Protein AF-A0A442UWY2-F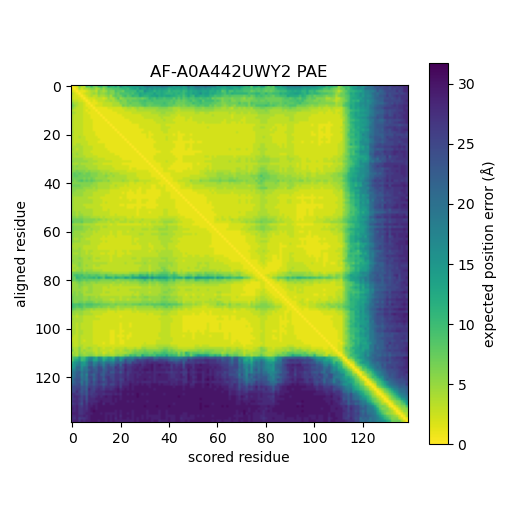1 (afdb_monomer)

Structure (mmCIF, N/CA/C/O backbone):
data_AF-A0A442UWY2-F1
#
_entry.id   AF-A0A442UWY2-F1
#
loop_
_atom_site.group_PDB
_atom_site.id
_atom_site.type_symbol
_atom_site.label_atom_id
_atom_site.label_alt_id
_atom_site.label_comp_id
_atom_site.label_asym_id
_atom_site.label_entity_id
_atom_site.label_seq_id
_atom_site.pdbx_PDB_ins_code
_atom_site.Cartn_x
_atom_site.Cartn_y
_atom_site.Cartn_z
_atom_site.occupancy
_atom_site.B_iso_or_equiv
_atom_site.auth_seq_id
_atom_site.auth_comp_id
_atom_site.auth_asym_id
_atom_site.auth_atom_id
_atom_site.pdbx_PDB_model_num
ATOM 1 N N . MET A 1 1 ? 13.875 7.537 -11.722 1.00 70.44 1 MET A N 1
ATOM 2 C CA . MET A 1 1 ? 13.397 7.476 -13.119 1.00 70.44 1 MET A CA 1
ATOM 3 C C . MET A 1 1 ? 13.153 8.918 -13.530 1.00 70.44 1 MET A C 1
ATOM 5 O O . MET A 1 1 ? 12.550 9.625 -12.735 1.00 70.44 1 MET A O 1
ATOM 9 N N . ARG A 1 2 ? 13.706 9.404 -14.646 1.00 75.19 2 ARG A N 1
ATOM 10 C CA . ARG A 1 2 ? 13.393 10.755 -15.144 1.00 75.19 2 ARG A CA 1
ATOM 11 C C . ARG A 1 2 ? 12.038 10.717 -15.846 1.00 75.19 2 ARG A C 1
ATOM 13 O O . ARG A 1 2 ? 11.652 9.670 -16.361 1.00 75.19 2 ARG A O 1
ATOM 20 N N . HIS A 1 3 ? 11.323 11.835 -15.847 1.00 75.88 3 HIS A N 1
ATOM 21 C CA . HIS A 1 3 ? 9.968 11.911 -16.394 1.00 75.88 3 HIS A CA 1
ATOM 22 C C . HIS A 1 3 ? 9.915 11.508 -17.878 1.00 75.88 3 HIS A C 1
ATOM 24 O O . HIS A 1 3 ? 9.011 10.796 -18.304 1.00 75.88 3 HIS A O 1
ATOM 30 N N . GLU A 1 4 ? 10.933 11.885 -18.654 1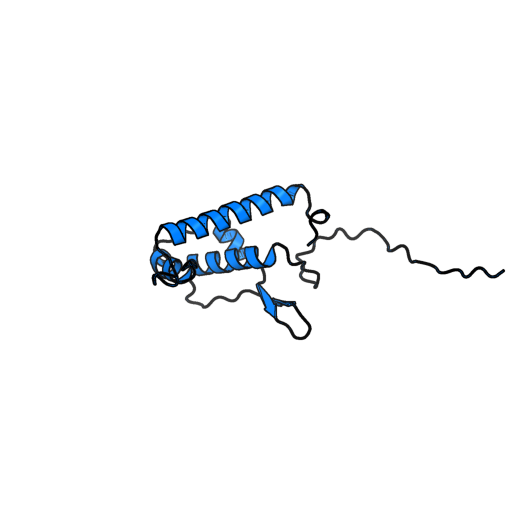.00 78.62 4 GLU A N 1
ATOM 31 C CA . GLU A 1 4 ? 11.027 11.586 -20.088 1.00 78.62 4 GLU A CA 1
ATOM 32 C C . GLU A 1 4 ? 11.329 10.107 -20.376 1.00 78.62 4 GLU A C 1
ATOM 34 O O . GLU A 1 4 ? 11.266 9.672 -21.519 1.00 78.62 4 GLU A O 1
ATOM 39 N N . GLU A 1 5 ? 11.678 9.331 -19.347 1.00 78.75 5 GLU A N 1
ATOM 40 C CA . GLU A 1 5 ? 12.030 7.910 -19.444 1.00 78.75 5 GLU A CA 1
ATOM 41 C C . GLU A 1 5 ? 10.837 6.987 -19.168 1.00 78.75 5 GLU A C 1
ATOM 43 O O . GLU A 1 5 ? 10.996 5.769 -19.219 1.00 78.75 5 GLU A O 1
ATOM 48 N N . VAL A 1 6 ? 9.681 7.563 -18.832 1.00 80.56 6 VAL A N 1
ATOM 49 C CA . VAL A 1 6 ? 8.412 6.853 -18.670 1.00 80.56 6 VAL A CA 1
ATOM 50 C C . VAL A 1 6 ? 7.743 6.763 -20.038 1.00 80.56 6 VAL A C 1
ATOM 52 O O . VAL A 1 6 ? 7.442 7.806 -20.637 1.00 80.56 6 VAL A O 1
ATOM 55 N N . GLU A 1 7 ? 7.506 5.535 -20.501 1.00 83.38 7 GLU A N 1
ATOM 56 C CA . GLU A 1 7 ? 6.741 5.245 -21.720 1.00 83.38 7 GLU A CA 1
ATOM 57 C C . GLU A 1 7 ? 5.360 5.915 -21.651 1.00 83.38 7 GLU A C 1
ATOM 59 O O . GLU A 1 7 ? 4.763 6.027 -20.577 1.00 83.38 7 GLU A O 1
ATOM 64 N N . GLU A 1 8 ? 4.884 6.464 -22.771 1.00 84.31 8 GLU A N 1
ATOM 65 C CA . GLU A 1 8 ? 3.691 7.326 -22.776 1.00 84.31 8 GLU A CA 1
ATOM 66 C C . GLU A 1 8 ? 2.425 6.602 -22.303 1.00 84.31 8 GLU A C 1
ATOM 68 O O . GLU A 1 8 ?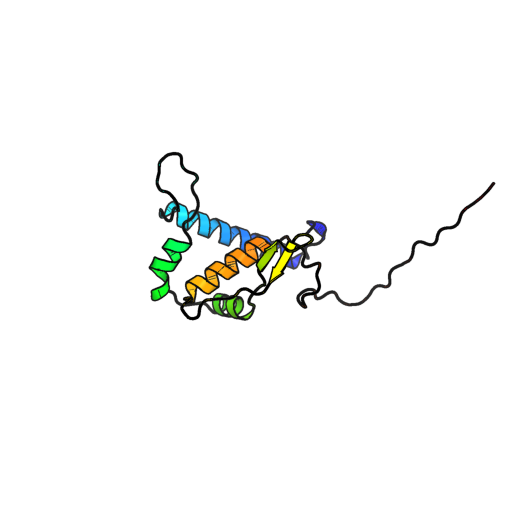 1.592 7.207 -21.631 1.00 84.31 8 GLU A O 1
ATOM 73 N N . ASP A 1 9 ? 2.319 5.309 -22.588 1.00 88.06 9 ASP A N 1
ATOM 74 C CA . ASP A 1 9 ? 1.247 4.415 -22.153 1.00 88.06 9 ASP A CA 1
ATOM 75 C C . ASP A 1 9 ? 1.321 4.057 -20.658 1.00 88.06 9 ASP A C 1
ATOM 77 O O . ASP A 1 9 ? 0.290 3.818 -20.027 1.00 88.06 9 ASP A O 1
ATOM 81 N N . LEU A 1 10 ? 2.509 4.100 -20.049 1.00 87.75 10 LEU A N 1
ATOM 82 C CA . LEU A 1 10 ? 2.695 3.842 -18.619 1.00 87.75 10 LEU A CA 1
ATOM 83 C C . LEU A 1 10 ? 2.332 5.053 -17.743 1.00 87.75 10 LEU A C 1
ATOM 85 O O . LEU A 1 10 ? 1.952 4.893 -16.581 1.00 87.75 10 LEU A O 1
ATOM 89 N N . ARG A 1 11 ? 2.417 6.276 -18.280 1.00 89.12 11 ARG A N 1
ATOM 90 C CA . ARG A 1 11 ? 2.090 7.515 -17.546 1.00 89.12 11 ARG A CA 1
ATOM 91 C C . ARG A 1 11 ? 0.679 7.531 -16.942 1.00 89.12 11 ARG A C 1
ATOM 93 O O . ARG A 1 11 ? 0.592 7.797 -15.740 1.00 89.12 11 ARG A O 1
ATOM 100 N N . PRO A 1 12 ? -0.409 7.256 -17.694 1.00 92.69 12 PRO A N 1
ATOM 101 C CA . PRO A 1 12 ? -1.749 7.220 -17.111 1.00 92.69 12 PRO A CA 1
ATOM 102 C C . PRO A 1 12 ? -1.875 6.139 -16.032 1.00 92.69 12 PRO A C 1
ATOM 104 O O . PRO A 1 12 ? -2.464 6.398 -14.991 1.00 92.69 12 PRO A O 1
ATOM 107 N N . LEU A 1 13 ? -1.233 4.978 -16.206 1.00 92.00 13 LEU A N 1
ATOM 108 C CA . LEU A 1 13 ? -1.262 3.895 -15.216 1.00 92.00 13 LEU A CA 1
ATOM 109 C C . LEU A 1 13 ? -0.556 4.273 -13.908 1.00 92.00 13 LEU A C 1
ATOM 111 O O . LEU A 1 13 ? -1.046 3.958 -12.825 1.00 92.00 13 LEU A O 1
ATOM 115 N N . ILE A 1 14 ? 0.584 4.966 -13.993 1.00 92.38 14 ILE A N 1
ATOM 116 C CA . ILE A 1 14 ? 1.294 5.491 -12.820 1.00 92.38 14 ILE A CA 1
ATOM 117 C C . ILE A 1 14 ? 0.413 6.500 -12.083 1.00 92.38 14 ILE A C 1
ATOM 119 O O . ILE A 1 14 ? 0.305 6.434 -10.856 1.00 92.38 14 ILE A O 1
ATOM 123 N N . PHE A 1 15 ? -0.213 7.422 -12.818 1.00 93.38 15 PHE A N 1
ATOM 124 C CA . PHE A 1 15 ? -1.117 8.404 -12.229 1.00 93.38 15 PHE A CA 1
ATOM 125 C C . PHE A 1 15 ? -2.303 7.724 -11.541 1.00 93.38 15 PHE A C 1
ATOM 127 O O . PHE A 1 15 ? -2.535 7.982 -10.362 1.00 93.38 15 PHE A O 1
ATOM 134 N N . ASP A 1 16 ? -2.994 6.817 -12.232 1.00 95.88 16 ASP A N 1
ATOM 135 C CA . ASP A 1 16 ? -4.147 6.092 -11.696 1.00 95.88 16 ASP A CA 1
ATOM 136 C C . ASP A 1 16 ? -3.774 5.292 -10.447 1.00 95.88 16 ASP A C 1
ATOM 138 O O . ASP A 1 16 ? -4.483 5.341 -9.439 1.00 95.88 16 ASP A O 1
ATOM 142 N N . PHE A 1 17 ? -2.630 4.600 -10.470 1.00 95.19 17 PHE A N 1
ATOM 143 C CA . PHE A 1 17 ? -2.135 3.872 -9.308 1.00 95.19 17 PHE A CA 1
ATOM 144 C C . PHE A 1 17 ? -1.941 4.801 -8.104 1.00 95.19 17 PHE A C 1
ATOM 146 O O . PHE A 1 17 ? -2.467 4.522 -7.025 1.00 95.19 17 PHE A O 1
ATOM 153 N N . PHE A 1 18 ? -1.215 5.912 -8.268 1.00 95.81 18 PHE A N 1
ATOM 154 C CA . PHE A 1 18 ? -0.979 6.844 -7.164 1.00 95.81 18 PHE A CA 1
ATOM 155 C C . PHE A 1 18 ? -2.260 7.528 -6.698 1.00 95.81 18 PHE A C 1
ATOM 157 O O . PHE A 1 18 ? -2.450 7.683 -5.493 1.00 95.81 18 PHE A O 1
ATOM 164 N N . PHE A 1 19 ? -3.149 7.895 -7.620 1.00 97.25 19 PHE A N 1
ATOM 165 C CA . PHE A 1 19 ? -4.439 8.487 -7.296 1.00 97.25 19 PHE A CA 1
ATOM 166 C C . PHE A 1 19 ? -5.255 7.558 -6.390 1.00 97.25 19 PHE A C 1
ATOM 168 O O . PHE A 1 19 ? -5.654 7.960 -5.295 1.00 97.25 19 PHE A O 1
ATOM 175 N N . TRP A 1 20 ? -5.447 6.299 -6.794 1.00 97.69 20 TRP A N 1
ATOM 176 C CA . TRP A 1 20 ? -6.227 5.339 -6.012 1.00 97.69 20 TRP A CA 1
ATOM 177 C C . TRP A 1 20 ? -5.533 4.929 -4.713 1.00 97.69 20 TRP A C 1
ATOM 179 O O . TRP A 1 20 ? -6.196 4.845 -3.678 1.00 97.69 20 TRP A O 1
ATOM 189 N N . PHE A 1 21 ? -4.207 4.756 -4.725 1.00 97.50 21 PHE A N 1
ATOM 190 C CA . PHE A 1 21 ? -3.429 4.488 -3.513 1.00 97.50 21 PHE A CA 1
ATOM 191 C C . PHE A 1 21 ? -3.596 5.617 -2.486 1.00 97.50 21 PHE A C 1
ATOM 193 O O . PHE A 1 21 ? -3.952 5.371 -1.333 1.00 97.50 21 PHE A O 1
ATOM 200 N N . SER A 1 22 ? -3.401 6.871 -2.906 1.00 97.62 22 SER A N 1
ATOM 201 C CA . SER A 1 22 ? -3.546 8.037 -2.032 1.00 97.62 22 SER A CA 1
ATOM 202 C C . SER A 1 22 ? -4.987 8.247 -1.577 1.00 97.62 22 SER A C 1
ATOM 204 O O . SER A 1 22 ? -5.212 8.605 -0.419 1.00 97.62 22 SER A O 1
ATOM 206 N N . ARG A 1 23 ? -5.979 7.990 -2.438 1.00 98.38 23 ARG A N 1
ATOM 207 C CA . ARG A 1 23 ? -7.389 8.099 -2.049 1.00 98.38 23 ARG A CA 1
ATOM 208 C C . ARG A 1 23 ? -7.768 7.060 -0.999 1.00 98.38 23 ARG A C 1
ATOM 210 O O . ARG A 1 23 ? -8.499 7.403 -0.069 1.00 98.38 23 ARG A O 1
ATOM 217 N N . PHE A 1 24 ? -7.242 5.841 -1.110 1.00 98.06 24 PHE A N 1
ATOM 218 C CA . PHE A 1 24 ? -7.427 4.805 -0.100 1.00 98.06 24 PHE A CA 1
ATOM 219 C C . PHE A 1 24 ? -6.762 5.185 1.231 1.00 98.06 24 PHE A C 1
ATOM 221 O O . PHE A 1 24 ? -7.414 5.114 2.269 1.00 98.06 24 PHE A O 1
ATOM 228 N N . GLU A 1 25 ? -5.521 5.690 1.221 1.00 98.00 25 GLU A N 1
ATOM 229 C CA . GLU A 1 25 ? -4.885 6.203 2.448 1.00 98.00 25 GLU A CA 1
ATOM 230 C C . GLU A 1 25 ? -5.676 7.345 3.097 1.00 98.00 25 GLU A C 1
ATOM 232 O O . GLU A 1 25 ? -5.769 7.398 4.324 1.00 98.00 25 GLU A O 1
ATOM 237 N N . SER A 1 26 ? -6.264 8.247 2.303 1.00 98.06 26 SER A N 1
ATOM 238 C CA . SER A 1 26 ? -7.158 9.292 2.824 1.00 98.06 26 SER A CA 1
ATOM 239 C C . SER A 1 26 ? -8.388 8.680 3.484 1.00 98.06 26 SER A C 1
ATOM 241 O O . SER A 1 26 ? -8.716 9.037 4.611 1.00 98.06 26 SER A O 1
ATOM 243 N N . ALA A 1 27 ? -9.026 7.706 2.826 1.00 98.38 27 ALA A N 1
ATOM 244 C CA . ALA A 1 27 ? -10.208 7.031 3.351 1.00 98.38 27 ALA A CA 1
ATOM 245 C C . ALA A 1 27 ? -9.919 6.296 4.670 1.00 98.38 27 ALA A C 1
ATOM 247 O O . ALA A 1 27 ? -10.732 6.368 5.589 1.00 98.38 27 ALA A O 1
ATOM 248 N N . LEU A 1 28 ? -8.754 5.654 4.816 1.00 98.25 28 LEU A N 1
ATOM 249 C CA . LEU A 1 28 ? -8.330 5.071 6.094 1.00 98.25 28 LEU A CA 1
ATOM 250 C C . LEU A 1 28 ? -8.309 6.132 7.204 1.00 98.25 28 LEU A C 1
ATOM 252 O O . LEU A 1 28 ? -8.924 5.951 8.256 1.00 98.25 28 LEU A O 1
ATOM 256 N N . LYS A 1 29 ? -7.656 7.269 6.952 1.00 98.25 29 LYS A N 1
ATOM 257 C CA . LYS A 1 29 ? -7.523 8.358 7.932 1.00 98.25 29 LYS A CA 1
ATOM 258 C C . LYS A 1 29 ? -8.867 9.001 8.274 1.00 98.25 29 LYS A C 1
ATOM 260 O O . LYS A 1 29 ? -9.153 9.203 9.450 1.00 98.25 29 LYS A O 1
ATOM 265 N N . GLU A 1 30 ? -9.698 9.274 7.269 1.00 97.88 30 GLU A N 1
ATOM 266 C CA . GLU A 1 30 ? -11.060 9.814 7.420 1.00 97.88 30 GLU A CA 1
ATOM 267 C C . GLU A 1 30 ? -11.950 8.888 8.267 1.00 97.88 30 GLU A C 1
ATOM 269 O O . GLU A 1 30 ? -12.820 9.361 8.994 1.00 97.88 30 GLU A O 1
ATOM 274 N N . ASN A 1 31 ? -11.685 7.578 8.242 1.00 97.56 31 ASN A N 1
ATOM 275 C CA . ASN A 1 31 ? -12.380 6.570 9.044 1.00 97.56 31 ASN A CA 1
ATOM 276 C C . ASN A 1 31 ? -11.648 6.215 10.355 1.00 97.56 31 ASN A C 1
ATOM 278 O O . ASN A 1 31 ? -11.895 5.161 10.936 1.00 97.56 31 ASN A O 1
ATOM 282 N N . ASN A 1 32 ? -10.769 7.092 10.855 1.00 96.44 32 ASN A N 1
ATOM 283 C CA . ASN A 1 32 ? -10.038 6.933 12.121 1.00 96.44 32 ASN A CA 1
ATOM 284 C C . ASN A 1 32 ? -9.095 5.714 12.209 1.00 96.44 32 ASN A C 1
ATOM 286 O O . ASN A 1 32 ? -8.682 5.342 13.317 1.00 96.44 32 ASN A O 1
ATOM 290 N N . TRP A 1 33 ? -8.682 5.140 11.075 1.00 98.00 33 TRP A N 1
ATOM 291 C CA . TRP A 1 33 ? -7.553 4.207 11.006 1.00 98.00 33 TRP A CA 1
ATOM 292 C C . TRP A 1 33 ? -6.248 5.001 11.070 1.00 98.00 33 TRP A C 1
ATOM 294 O O . TRP A 1 33 ? -5.596 5.263 10.057 1.00 98.00 33 TRP A O 1
ATOM 304 N N . LEU A 1 34 ? -5.903 5.445 12.278 1.00 98.06 34 LEU A N 1
ATOM 305 C CA . LEU A 1 34 ? -4.742 6.281 12.566 1.00 98.06 34 LEU A CA 1
ATOM 306 C C . LEU A 1 34 ? -3.785 5.558 13.508 1.00 98.06 34 LEU A C 1
ATOM 308 O O . LEU A 1 34 ? -4.214 5.028 14.531 1.00 98.06 34 LEU A O 1
ATOM 312 N N . GLN A 1 35 ? -2.484 5.623 13.210 1.00 97.69 35 GLN A N 1
ATOM 313 C CA . GLN A 1 35 ? -1.449 5.049 14.084 1.00 97.69 35 GLN A CA 1
ATOM 314 C C . GLN A 1 35 ? -1.410 5.732 15.460 1.00 97.69 35 GLN A C 1
ATOM 316 O O . GLN A 1 35 ? -1.003 5.132 16.449 1.00 97.69 35 GLN A O 1
ATOM 321 N N . SER A 1 36 ? -1.839 6.995 15.528 1.00 97.19 36 SER A N 1
ATOM 322 C CA . SER A 1 36 ? -2.037 7.743 16.766 1.00 97.19 36 SER A CA 1
ATOM 323 C C . SER A 1 36 ? -3.277 8.623 16.647 1.00 97.19 36 SER A C 1
ATOM 325 O O . SER A 1 36 ? -3.473 9.290 15.632 1.00 97.19 36 SER A O 1
ATOM 327 N N . LYS A 1 37 ? -4.100 8.637 17.700 1.00 95.38 37 LYS A N 1
ATOM 328 C CA . LYS A 1 37 ? -5.294 9.493 17.826 1.00 95.38 37 LYS A CA 1
ATOM 329 C C . LYS A 1 37 ? -5.058 10.693 18.754 1.00 95.38 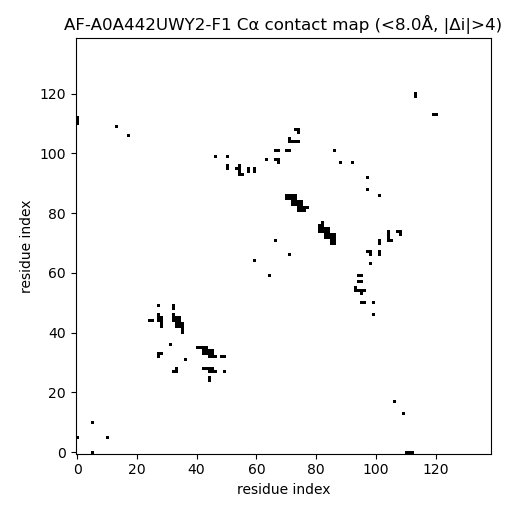37 LYS A C 1
ATOM 331 O O . LYS A 1 37 ? -5.992 11.420 19.078 1.00 95.38 37 LYS A O 1
ATOM 336 N N . THR A 1 38 ? -3.817 10.896 19.198 1.00 97.75 38 THR A N 1
ATOM 337 C CA . THR A 1 38 ? -3.441 12.019 20.062 1.00 97.75 38 THR A CA 1
ATOM 338 C C . THR A 1 38 ? -3.491 13.329 19.283 1.00 97.75 38 THR A C 1
ATOM 340 O O . THR A 1 38 ? -2.920 13.442 18.198 1.00 97.75 38 THR A O 1
ATOM 343 N N . VAL A 1 39 ? -4.139 14.345 19.854 1.00 96.50 39 VAL A N 1
ATOM 344 C CA . VAL A 1 39 ? -4.208 15.690 19.265 1.00 96.50 39 VAL A CA 1
ATOM 345 C C . VAL A 1 39 ? -2.796 16.251 19.059 1.00 96.50 39 VAL A C 1
ATOM 347 O O . VAL A 1 39 ? -1.968 16.210 19.964 1.00 96.50 39 VAL A O 1
ATOM 350 N N . GLY A 1 40 ? -2.523 16.768 17.858 1.00 96.69 40 GLY A N 1
ATOM 351 C CA . GLY A 1 40 ? -1.216 17.314 17.474 1.00 96.69 40 GLY A CA 1
ATOM 352 C C . GLY A 1 40 ? -0.210 16.284 16.944 1.00 96.69 40 GLY A C 1
ATOM 353 O O . GLY A 1 40 ? 0.849 16.674 16.458 1.00 96.69 40 GLY A O 1
ATOM 354 N N . ALA A 1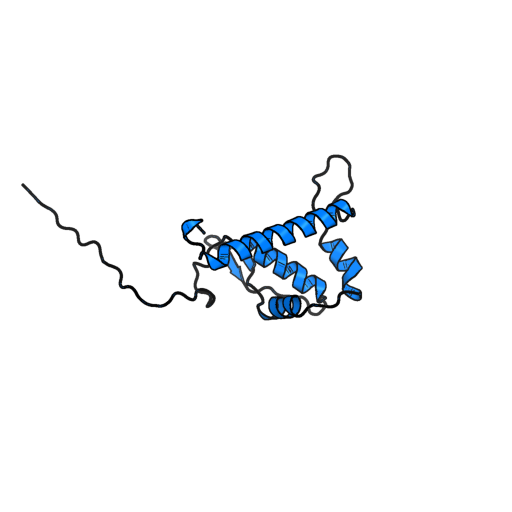 41 ? -0.524 14.986 16.984 1.00 96.88 41 ALA A N 1
ATOM 355 C CA . ALA A 1 41 ? 0.310 13.965 16.358 1.00 96.88 41 ALA A CA 1
ATOM 356 C C . ALA A 1 41 ? 0.202 13.997 14.821 1.00 96.88 41 ALA A C 1
ATOM 358 O O . ALA A 1 41 ? -0.779 14.471 14.246 1.00 96.88 41 ALA A O 1
ATOM 359 N N . THR A 1 42 ? 1.208 13.442 14.138 1.00 97.19 42 THR A N 1
ATOM 360 C CA . THR A 1 42 ? 1.157 13.270 12.678 1.00 97.19 42 THR A CA 1
ATOM 361 C C . THR A 1 42 ? 0.100 12.229 12.305 1.00 97.19 42 THR A C 1
ATOM 363 O O . THR A 1 42 ? 0.135 11.099 12.790 1.00 97.19 42 THR A O 1
ATOM 366 N N . ALA A 1 43 ? -0.812 12.584 11.397 1.00 96.38 43 ALA A N 1
ATOM 367 C CA . ALA A 1 43 ? -1.873 11.698 10.923 1.00 96.38 43 ALA A CA 1
ATOM 368 C C . ALA A 1 43 ? -1.349 10.666 9.902 1.00 96.38 43 ALA A C 1
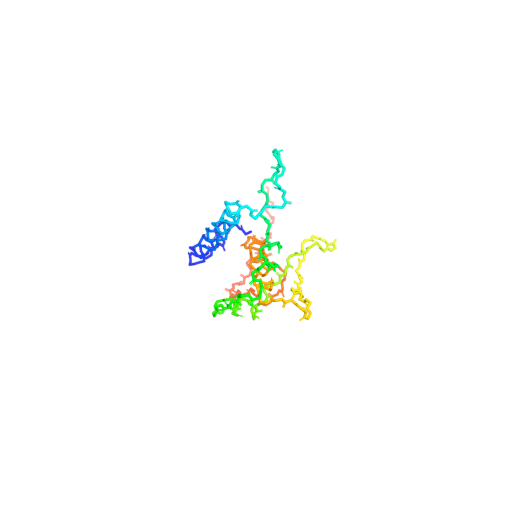ATOM 370 O O . ALA A 1 43 ? -1.423 10.858 8.680 1.00 96.38 43 ALA A O 1
ATOM 371 N N . LEU A 1 44 ? -0.804 9.559 10.409 1.00 97.50 44 LEU A N 1
ATOM 372 C CA . LEU A 1 44 ? -0.379 8.399 9.619 1.00 97.50 44 LEU A CA 1
ATOM 373 C C . LEU A 1 44 ? -1.481 7.337 9.582 1.00 97.50 44 LEU A C 1
ATOM 375 O O . LEU A 1 44 ? -2.101 7.057 10.606 1.00 97.50 44 LEU A O 1
ATOM 379 N N . ALA A 1 45 ? -1.703 6.740 8.409 1.00 98.00 45 ALA A N 1
ATOM 380 C CA . ALA A 1 45 ? -2.704 5.692 8.234 1.00 98.00 45 ALA A CA 1
ATOM 381 C C . ALA A 1 45 ? -2.273 4.401 8.949 1.00 98.00 45 ALA A C 1
ATOM 383 O O . ALA A 1 45 ? -1.131 3.942 8.804 1.00 98.00 45 ALA A O 1
ATOM 384 N N . ASP A 1 46 ? -3.196 3.802 9.696 1.00 98.19 46 ASP A N 1
ATOM 385 C CA . ASP A 1 46 ? -3.011 2.502 10.334 1.00 98.19 46 ASP A CA 1
ATOM 386 C C . ASP A 1 46 ? -3.458 1.362 9.415 1.00 98.19 46 ASP A C 1
ATOM 388 O O . ASP A 1 46 ? -4.529 0.772 9.551 1.00 98.19 46 ASP A O 1
ATOM 392 N N . TRP A 1 47 ? -2.589 1.044 8.459 1.00 97.94 47 TRP A N 1
ATOM 393 C CA . TRP A 1 47 ? -2.752 -0.118 7.591 1.00 97.94 47 TRP A CA 1
ATOM 394 C C . TRP A 1 47 ? -2.769 -1.438 8.371 1.00 97.94 47 TRP A C 1
ATOM 396 O O . TRP A 1 47 ? -3.429 -2.378 7.940 1.00 97.94 47 TRP A O 1
ATOM 406 N N . LYS A 1 48 ? -2.044 -1.524 9.496 1.00 96.69 48 LYS A N 1
ATOM 407 C CA . LYS A 1 48 ? -1.941 -2.758 10.280 1.00 96.69 48 LYS A CA 1
ATOM 408 C C . LYS A 1 48 ? -3.273 -3.060 10.961 1.00 96.69 48 LYS A C 1
ATOM 410 O O . LYS A 1 48 ? -3.809 -4.141 10.746 1.00 96.69 48 LYS A O 1
ATOM 415 N N . GLY A 1 49 ? -3.834 -2.097 11.692 1.00 97.44 49 GLY A N 1
ATOM 416 C CA . GLY A 1 49 ? -5.146 -2.249 12.323 1.00 97.44 49 GLY A CA 1
ATOM 417 C C . GLY A 1 49 ? -6.259 -2.519 11.307 1.00 97.44 49 GLY A C 1
ATOM 418 O O . GLY A 1 49 ? -7.137 -3.347 11.558 1.00 97.44 49 GLY A O 1
ATOM 419 N N . PHE A 1 50 ? -6.188 -1.894 10.125 1.00 98.06 50 PHE A N 1
ATOM 420 C CA . PHE A 1 50 ? -7.109 -2.185 9.024 1.00 98.06 50 PHE A CA 1
ATOM 421 C C . PHE A 1 50 ? -7.023 -3.652 8.571 1.00 98.06 50 PHE A C 1
ATOM 423 O O . PHE A 1 50 ? -8.047 -4.331 8.489 1.00 98.06 50 PHE A O 1
ATOM 430 N N . VAL A 1 51 ? -5.811 -4.162 8.316 1.00 97.81 51 VAL A N 1
ATOM 431 C CA . VAL A 1 51 ? -5.599 -5.565 7.927 1.00 97.81 51 VAL A CA 1
ATOM 432 C C . VAL A 1 51 ? -6.084 -6.508 9.027 1.00 97.81 51 VAL A C 1
ATOM 434 O O . VAL A 1 51 ? -6.823 -7.438 8.729 1.00 97.81 51 VAL A O 1
ATOM 437 N N . GLU A 1 52 ? -5.718 -6.265 10.286 1.00 96.75 52 GLU A N 1
ATOM 438 C CA . GLU A 1 52 ? -6.124 -7.104 11.424 1.00 96.75 52 GLU A CA 1
ATOM 439 C C . GLU A 1 52 ? -7.648 -7.186 11.569 1.00 96.75 52 GLU A C 1
ATOM 441 O O . GLU A 1 52 ? -8.176 -8.250 11.884 1.00 96.75 52 GLU A O 1
ATOM 446 N N . THR A 1 53 ? -8.354 -6.090 11.285 1.00 98.06 53 THR A N 1
ATOM 447 C CA . THR A 1 53 ? -9.817 -6.031 11.400 1.00 98.06 53 THR A CA 1
ATOM 448 C C . THR A 1 53 ? -10.524 -6.760 10.261 1.00 98.06 53 THR A C 1
ATOM 450 O O . THR A 1 53 ? -11.488 -7.475 10.508 1.00 98.06 53 THR A O 1
ATOM 453 N N . TYR A 1 54 ? -10.063 -6.594 9.017 1.00 97.69 54 TYR A N 1
ATOM 454 C CA . TYR A 1 54 ? -10.792 -7.071 7.832 1.00 97.69 54 TYR A CA 1
ATOM 455 C C . TYR A 1 54 ? -10.184 -8.309 7.165 1.00 97.69 54 TYR A C 1
ATOM 457 O O . TYR A 1 54 ? -10.728 -8.798 6.177 1.00 97.69 54 TYR A O 1
ATOM 465 N N . ALA A 1 55 ? -9.073 -8.848 7.676 1.00 97.38 55 ALA A N 1
ATOM 466 C CA . ALA A 1 55 ? -8.409 -10.010 7.081 1.00 97.38 55 ALA A CA 1
ATOM 467 C C . ALA A 1 55 ? -9.324 -11.237 6.952 1.00 97.38 55 ALA A C 1
ATOM 469 O O . ALA A 1 55 ? -9.177 -11.981 5.984 1.00 97.38 55 ALA A O 1
ATOM 470 N N . GLY A 1 56 ? -10.238 -11.446 7.907 1.00 96.56 56 GLY A N 1
ATOM 471 C CA . GLY A 1 56 ? -11.166 -12.583 7.906 1.00 96.56 56 GLY A CA 1
ATOM 472 C C . GLY A 1 56 ? -12.258 -12.496 6.838 1.00 96.56 56 GLY A C 1
ATOM 473 O O . GLY A 1 56 ? -12.664 -13.524 6.306 1.00 96.56 56 GLY A O 1
ATOM 474 N N . ASP A 1 57 ? -12.674 -11.279 6.482 1.00 97.31 57 ASP A N 1
ATOM 475 C CA . ASP A 1 57 ? -13.785 -11.026 5.55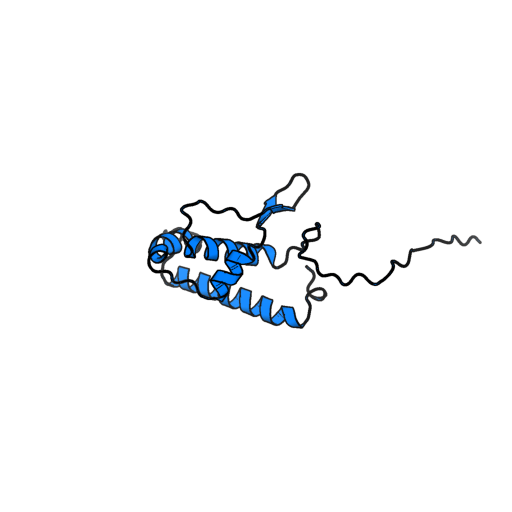3 1.00 97.31 57 ASP A CA 1
ATOM 476 C C . ASP A 1 57 ? -13.306 -10.668 4.137 1.00 97.31 57 ASP A C 1
ATOM 478 O O . ASP A 1 57 ? -14.103 -10.489 3.213 1.00 97.31 57 ASP A O 1
ATOM 482 N N . TYR A 1 58 ? -11.994 -10.525 3.948 1.00 97.62 58 TYR A N 1
ATOM 483 C CA . TYR A 1 58 ? -11.429 -10.089 2.683 1.00 97.62 58 TYR A CA 1
ATOM 484 C C . TYR A 1 58 ? -11.524 -11.168 1.601 1.00 97.62 58 TYR A C 1
ATOM 486 O O . TYR A 1 58 ? -10.907 -12.230 1.693 1.00 97.62 58 TYR A O 1
ATOM 494 N N . VAL A 1 59 ? -12.216 -10.833 0.512 1.00 97.38 59 VAL A N 1
ATOM 495 C CA . VAL A 1 59 ? -12.257 -11.637 -0.712 1.00 97.38 59 VAL A CA 1
ATOM 496 C C . VAL A 1 59 ? -11.331 -11.001 -1.758 1.00 97.38 59 VAL A C 1
ATOM 498 O O . VAL A 1 59 ? -11.581 -9.867 -2.177 1.00 97.38 59 VAL A O 1
ATOM 501 N N . PRO A 1 60 ? -10.254 -11.685 -2.193 1.00 95.94 60 PRO A N 1
ATOM 502 C CA . PRO A 1 60 ? -9.338 -11.136 -3.183 1.00 95.94 60 PRO A CA 1
ATOM 503 C C . PRO A 1 60 ? -10.007 -11.034 -4.557 1.00 95.94 60 PRO A C 1
ATOM 505 O O . PRO A 1 60 ? -10.704 -11.945 -4.998 1.00 95.94 60 PRO A O 1
ATOM 508 N N . SER A 1 61 ? -9.746 -9.934 -5.261 1.00 97.19 61 SER A N 1
ATOM 509 C CA . SER A 1 61 ? -10.091 -9.798 -6.678 1.00 97.19 61 SER A CA 1
ATOM 510 C C . SER A 1 61 ? -9.059 -10.491 -7.575 1.00 97.19 61 SER A C 1
ATOM 512 O O . SER A 1 61 ? -7.929 -10.752 -7.157 1.00 97.19 61 SER A O 1
ATOM 514 N N . ASP A 1 62 ? -9.383 -10.687 -8.855 1.00 97.94 62 ASP A N 1
ATOM 515 C CA . ASP A 1 62 ? -8.424 -11.205 -9.845 1.00 97.94 62 ASP A CA 1
ATOM 516 C C . ASP A 1 62 ? -7.166 -10.331 -9.965 1.00 97.94 62 ASP A C 1
ATOM 518 O O . ASP A 1 62 ? -6.065 -10.817 -10.226 1.00 97.94 62 ASP A O 1
ATOM 522 N N . ALA A 1 63 ? -7.307 -9.013 -9.790 1.00 96.00 63 ALA A N 1
ATOM 523 C CA . ALA A 1 63 ? -6.169 -8.096 -9.770 1.00 96.00 63 ALA A CA 1
ATOM 524 C C . ALA A 1 63 ? -5.292 -8.311 -8.526 1.00 96.00 63 ALA A C 1
ATOM 526 O O . ALA A 1 63 ? -4.068 -8.330 -8.640 1.00 96.00 63 ALA A O 1
ATOM 527 N N . ALA A 1 64 ? -5.906 -8.537 -7.361 1.00 97.00 64 ALA A N 1
ATOM 528 C CA . ALA A 1 64 ? -5.192 -8.865 -6.131 1.00 97.00 64 ALA A CA 1
ATOM 529 C C . ALA A 1 64 ? -4.438 -10.200 -6.256 1.00 97.00 64 ALA A C 1
ATOM 531 O O . ALA A 1 64 ? -3.257 -10.269 -5.920 1.00 97.00 64 ALA A O 1
ATOM 532 N N . GLY A 1 65 ? -5.078 -11.228 -6.824 1.00 97.38 65 GLY A N 1
ATOM 533 C CA . GLY A 1 65 ? -4.434 -12.513 -7.106 1.00 97.38 65 GLY A CA 1
ATOM 534 C C . GLY A 1 65 ? -3.229 -12.369 -8.039 1.00 97.38 65 GLY A C 1
ATOM 535 O O . GLY A 1 65 ? -2.147 -12.874 -7.740 1.00 97.38 65 GLY A O 1
ATOM 536 N N . ARG A 1 66 ? -3.374 -11.605 -9.131 1.00 97.50 66 ARG A N 1
ATOM 537 C CA . ARG A 1 66 ? -2.266 -11.315 -10.058 1.00 97.50 66 ARG A CA 1
ATOM 538 C C . ARG A 1 66 ? -1.120 -10.556 -9.394 1.00 97.50 66 ARG A C 1
ATOM 540 O O . ARG A 1 66 ? 0.032 -10.874 -9.668 1.00 97.50 66 ARG A O 1
ATOM 547 N N . LEU A 1 67 ? -1.410 -9.602 -8.508 1.00 96.31 67 LEU A N 1
ATOM 548 C CA . LEU A 1 67 ? -0.378 -8.893 -7.748 1.00 96.31 67 LEU A CA 1
ATOM 549 C C . LEU A 1 67 ? 0.416 -9.851 -6.850 1.00 96.31 67 LEU A C 1
ATOM 551 O O . LEU A 1 67 ? 1.643 -9.786 -6.832 1.00 96.31 67 LEU A O 1
ATOM 555 N N . VAL A 1 68 ? -0.272 -10.751 -6.140 1.00 96.62 68 VAL A N 1
ATOM 556 C CA . VAL A 1 68 ? 0.372 -11.752 -5.273 1.00 96.62 68 VAL A CA 1
ATOM 557 C C . VAL A 1 68 ? 1.261 -12.697 -6.079 1.00 96.62 68 VAL A C 1
ATOM 559 O O . VAL A 1 68 ? 2.387 -12.956 -5.666 1.00 96.62 68 VAL A O 1
ATOM 562 N N . VAL A 1 69 ? 0.797 -13.162 -7.242 1.00 96.06 69 VAL A N 1
ATOM 563 C CA . VAL A 1 69 ? 1.598 -14.006 -8.146 1.00 96.06 69 VAL A CA 1
ATOM 564 C C . VAL A 1 69 ? 2.802 -13.249 -8.712 1.00 96.06 69 VAL A C 1
ATOM 566 O O . VAL A 1 69 ? 3.889 -13.813 -8.789 1.00 96.06 69 VAL A O 1
ATOM 569 N N . ALA A 1 70 ? 2.631 -11.976 -9.083 1.00 95.62 70 ALA A N 1
ATOM 570 C CA . ALA A 1 70 ? 3.713 -11.152 -9.619 1.00 95.62 70 ALA A CA 1
ATOM 571 C C . ALA A 1 70 ? 4.821 -10.865 -8.590 1.00 95.62 70 ALA A C 1
ATOM 573 O O . ALA A 1 70 ? 5.953 -10.612 -8.991 1.00 95.62 70 ALA A O 1
ATOM 574 N N . ASN A 1 71 ? 4.488 -10.883 -7.292 1.00 95.25 71 ASN A N 1
ATOM 575 C CA . ASN A 1 71 ? 5.399 -10.725 -6.154 1.00 95.25 71 ASN A CA 1
ATOM 576 C C . ASN A 1 71 ? 6.527 -9.692 -6.382 1.00 95.25 71 ASN A C 1
ATOM 578 O O . ASN A 1 71 ? 7.708 -10.054 -6.370 1.00 95.25 71 ASN A O 1
ATOM 582 N N . PRO A 1 72 ? 6.201 -8.406 -6.630 1.00 93.56 72 PRO A N 1
ATOM 583 C CA . PRO A 1 72 ? 7.216 -7.394 -6.898 1.00 93.56 72 PRO A CA 1
ATOM 584 C C . PRO A 1 72 ? 8.236 -7.321 -5.757 1.00 93.56 72 PRO A C 1
ATOM 586 O O . PRO A 1 72 ? 7.869 -7.211 -4.587 1.00 93.56 72 PRO A O 1
ATOM 589 N N . GLN A 1 73 ? 9.523 -7.345 -6.106 1.00 93.75 73 GLN A N 1
ATOM 590 C CA . GLN A 1 73 ? 10.621 -7.285 -5.140 1.00 93.75 73 GLN A CA 1
ATOM 591 C C . GLN A 1 73 ? 10.562 -5.999 -4.318 1.00 93.75 73 GLN A C 1
ATOM 593 O O . GLN A 1 73 ? 10.278 -4.932 -4.856 1.00 93.75 73 GLN A O 1
ATOM 598 N N . LYS A 1 74 ? 10.890 -6.054 -3.027 1.00 93.62 74 LYS A N 1
ATOM 599 C CA . LYS A 1 74 ? 11.004 -4.852 -2.192 1.00 93.62 74 LYS A CA 1
ATOM 600 C C . LYS A 1 74 ? 12.399 -4.258 -2.284 1.00 93.62 74 LYS A C 1
ATOM 602 O O . LYS A 1 74 ? 13.397 -4.978 -2.309 1.00 93.62 74 LYS A O 1
ATOM 607 N N . GLN A 1 75 ? 12.462 -2.934 -2.283 1.00 92.38 75 GLN A N 1
ATOM 608 C CA . GLN A 1 75 ? 13.718 -2.219 -2.138 1.00 92.38 75 GLN A CA 1
ATOM 609 C C . GLN A 1 75 ? 14.200 -2.267 -0.681 1.00 92.38 75 GLN A C 1
ATOM 611 O O . GLN A 1 75 ? 13.416 -2.088 0.251 1.00 92.38 75 GLN A O 1
ATOM 616 N N . ILE A 1 76 ? 15.496 -2.496 -0.496 1.00 92.25 76 ILE A N 1
ATOM 617 C CA . ILE A 1 76 ? 16.184 -2.556 0.795 1.00 92.25 76 ILE A CA 1
ATOM 618 C C . ILE A 1 76 ? 17.478 -1.739 0.745 1.00 92.25 76 ILE A C 1
ATOM 620 O O . ILE A 1 76 ? 17.967 -1.383 -0.329 1.00 92.25 76 ILE A O 1
ATOM 624 N N . VAL A 1 77 ? 18.056 -1.468 1.912 1.00 92.81 77 VAL A N 1
ATOM 625 C CA . VAL A 1 77 ? 19.437 -0.982 2.011 1.00 92.81 77 VAL A CA 1
ATOM 626 C C . VAL A 1 77 ? 20.374 -2.179 1.837 1.00 92.81 77 VAL A C 1
ATOM 628 O O . VAL A 1 77 ? 20.227 -3.175 2.538 1.00 92.81 77 VAL A O 1
ATOM 631 N N . GLY A 1 78 ? 21.302 -2.088 0.889 1.00 91.62 78 GLY A N 1
ATOM 632 C CA . GLY A 1 78 ? 22.395 -3.035 0.674 1.00 91.62 78 GLY A CA 1
ATOM 633 C C . GLY A 1 78 ? 23.761 -2.373 0.874 1.00 91.62 78 GLY A C 1
ATOM 634 O O . GLY A 1 78 ? 23.852 -1.171 1.122 1.00 91.62 78 GLY A O 1
ATOM 635 N N . ASP A 1 79 ? 24.829 -3.153 0.720 1.00 88.06 79 ASP A N 1
ATOM 636 C CA . ASP A 1 79 ? 26.194 -2.763 1.116 1.00 88.06 79 ASP A CA 1
ATOM 637 C C . ASP A 1 79 ? 26.731 -1.495 0.428 1.00 88.06 79 ASP A C 1
ATOM 639 O O . ASP A 1 79 ? 27.532 -0.763 1.004 1.00 88.06 79 ASP A O 1
ATOM 643 N N . ALA A 1 80 ? 26.283 -1.214 -0.798 1.00 89.38 80 ALA A N 1
ATOM 644 C CA . ALA A 1 80 ? 26.741 -0.078 -1.602 1.00 89.38 80 ALA A CA 1
ATOM 645 C C . ALA A 1 80 ? 25.601 0.855 -2.054 1.00 89.38 80 ALA A C 1
ATOM 647 O O . ALA A 1 80 ? 25.766 1.624 -3.002 1.00 89.38 80 ALA A O 1
ATOM 648 N N . GLY A 1 81 ? 24.429 0.784 -1.414 1.00 87.94 81 GLY A N 1
ATOM 649 C CA . GLY A 1 81 ? 23.278 1.614 -1.769 1.00 87.94 81 GLY A CA 1
ATOM 650 C C . GLY A 1 81 ? 21.953 0.870 -1.673 1.00 87.94 81 GLY A C 1
ATOM 651 O O . GLY A 1 81 ? 21.720 0.118 -0.736 1.00 87.94 81 GLY A O 1
ATOM 652 N N . LEU A 1 82 ? 21.053 1.101 -2.627 1.00 89.31 82 LEU A N 1
ATOM 653 C CA . LEU A 1 82 ? 19.754 0.428 -2.661 1.00 89.31 82 LEU A CA 1
ATOM 654 C C . LEU A 1 82 ? 19.884 -0.924 -3.370 1.00 89.31 82 LEU A C 1
ATOM 656 O O . LEU A 1 82 ? 20.413 -0.997 -4.478 1.00 89.31 82 LEU A O 1
ATOM 660 N N . ALA A 1 83 ? 19.359 -1.973 -2.748 1.00 89.94 83 ALA A N 1
ATOM 661 C CA . ALA A 1 83 ? 19.238 -3.310 -3.318 1.00 89.94 83 ALA A CA 1
ATOM 662 C C . ALA A 1 83 ? 17.763 -3.728 -3.385 1.00 89.94 83 ALA A C 1
ATOM 664 O O . ALA A 1 83 ? 16.881 -3.034 -2.876 1.00 89.94 83 ALA A O 1
ATOM 665 N N . PHE A 1 84 ? 17.489 -4.856 -4.033 1.00 91.19 84 PHE A N 1
ATOM 666 C CA . PHE A 1 84 ? 16.159 -5.451 -4.103 1.00 91.19 84 PHE A CA 1
ATOM 667 C C . PHE A 1 84 ? 16.213 -6.882 -3.581 1.00 91.19 84 PHE A C 1
ATOM 669 O O . PHE A 1 84 ? 17.207 -7.581 -3.768 1.00 91.19 84 PHE A O 1
ATOM 676 N N . THR A 1 85 ? 15.149 -7.308 -2.914 1.00 93.44 85 THR A N 1
ATOM 677 C CA . THR A 1 85 ? 14.990 -8.682 -2.440 1.00 93.44 85 THR A CA 1
ATOM 678 C C . THR A 1 85 ? 13.532 -9.098 -2.554 1.00 93.44 85 THR A C 1
ATOM 680 O O . THR A 1 85 ? 12.637 -8.248 -2.618 1.00 93.44 85 THR A O 1
ATOM 683 N N . ASP A 1 86 ? 13.286 -10.399 -2.575 1.00 93.94 86 ASP A N 1
ATOM 684 C CA . ASP A 1 86 ? 11.932 -10.921 -2.672 1.00 93.94 86 ASP A CA 1
ATOM 685 C C . ASP A 1 86 ? 11.119 -10.549 -1.428 1.00 93.94 86 ASP A C 1
ATOM 687 O O . ASP A 1 86 ? 11.625 -10.431 -0.303 1.00 93.94 86 ASP A O 1
ATOM 691 N N . VAL A 1 87 ? 9.824 -10.323 -1.635 1.00 95.12 87 VAL A N 1
ATOM 692 C CA . VAL A 1 87 ? 8.896 -10.171 -0.520 1.00 95.12 87 VAL A CA 1
ATOM 693 C C . VAL A 1 87 ? 8.568 -11.566 -0.002 1.00 95.12 87 VAL A C 1
ATOM 695 O O . VAL A 1 87 ? 8.090 -12.428 -0.736 1.00 95.12 87 VAL A O 1
ATOM 698 N N . THR A 1 88 ? 8.856 -11.782 1.277 1.00 94.75 88 THR A N 1
ATOM 699 C CA . THR A 1 88 ? 8.542 -13.010 2.007 1.00 94.75 88 THR A CA 1
ATOM 700 C C . THR A 1 88 ? 7.332 -12.776 2.898 1.00 94.75 88 THR A C 1
ATOM 702 O O . THR A 1 88 ? 7.236 -11.732 3.547 1.00 94.75 88 THR A O 1
ATOM 705 N N . PHE A 1 89 ? 6.458 -13.770 2.986 1.00 93.94 89 PHE A N 1
ATOM 706 C CA . PHE A 1 89 ? 5.286 -13.756 3.857 1.00 93.94 89 PHE A CA 1
ATOM 707 C C . PHE A 1 89 ? 5.440 -14.821 4.938 1.00 93.94 89 PHE A C 1
ATOM 709 O O . PHE A 1 89 ? 6.090 -15.839 4.709 1.00 93.94 89 PHE A O 1
ATOM 716 N N . THR A 1 90 ? 4.840 -14.602 6.106 1.00 92.94 90 THR A N 1
ATOM 717 C CA . THR A 1 90 ? 4.681 -15.687 7.077 1.00 92.94 90 THR A CA 1
ATOM 718 C C . THR A 1 90 ? 3.649 -16.686 6.559 1.00 92.94 90 THR A C 1
ATOM 720 O O . THR A 1 90 ? 2.743 -16.320 5.805 1.00 92.94 90 THR A O 1
ATOM 723 N N . ASP A 1 91 ? 3.729 -17.939 7.006 1.00 90.38 91 ASP A N 1
ATOM 724 C CA . ASP A 1 91 ? 2.739 -18.963 6.638 1.00 90.38 91 ASP A CA 1
ATOM 725 C C . ASP A 1 91 ? 1.315 -18.566 7.061 1.00 90.38 91 ASP A C 1
ATOM 727 O O . ASP A 1 91 ? 0.336 -18.913 6.404 1.00 90.38 91 ASP A O 1
ATOM 731 N N . SER A 1 92 ? 1.206 -17.768 8.126 1.00 92.81 92 SER A N 1
ATOM 732 C CA . SER A 1 92 ? -0.041 -17.215 8.654 1.00 92.81 92 SER A CA 1
ATOM 733 C C . SER A 1 92 ? -0.520 -15.926 7.971 1.00 92.81 92 SER A C 1
ATOM 735 O O . SER A 1 92 ? -1.572 -15.409 8.345 1.00 92.81 92 SER A O 1
ATOM 737 N N . ALA A 1 93 ? 0.223 -15.373 7.004 1.00 94.94 93 ALA A N 1
ATOM 738 C CA . ALA A 1 93 ? -0.132 -14.105 6.372 1.00 94.94 93 ALA A CA 1
ATOM 739 C C . ALA A 1 93 ? -1.433 -14.232 5.569 1.00 94.94 93 ALA A C 1
ATOM 741 O O . ALA A 1 93 ? -1.512 -15.015 4.609 1.00 94.94 93 ALA A O 1
ATOM 742 N N . SER A 1 94 ? -2.431 -13.424 5.937 1.00 97.00 94 SER A N 1
ATOM 743 C CA . SER A 1 94 ? -3.723 -13.362 5.253 1.00 97.00 94 SER A CA 1
ATOM 744 C C . SER A 1 94 ? -3.577 -12.827 3.825 1.00 97.00 94 SER A C 1
ATOM 746 O O . SER A 1 94 ? -2.592 -12.172 3.479 1.00 97.00 94 SER A O 1
ATOM 748 N N . GLN A 1 95 ? -4.576 -13.068 2.973 1.00 96.75 95 GLN A N 1
ATOM 749 C CA . GLN A 1 95 ? -4.576 -12.504 1.618 1.00 96.75 95 GLN A CA 1
ATOM 750 C C . GLN A 1 95 ? -4.548 -10.969 1.643 1.00 96.75 95 GLN A C 1
ATOM 752 O O . GLN A 1 95 ? -3.823 -10.357 0.860 1.00 96.75 95 GLN A O 1
ATOM 757 N N . LEU A 1 96 ? -5.271 -10.347 2.581 1.00 98.00 96 LEU A N 1
ATOM 758 C CA . LEU A 1 96 ? -5.294 -8.892 2.723 1.00 98.00 96 LEU A CA 1
ATOM 759 C C . LEU A 1 96 ? -3.928 -8.329 3.135 1.00 98.00 96 LEU A C 1
ATOM 761 O O . LEU A 1 96 ? -3.515 -7.292 2.612 1.00 98.00 96 LEU A O 1
ATOM 765 N N . ASP A 1 97 ? -3.213 -9.021 4.026 1.00 97.88 97 ASP A N 1
ATOM 766 C CA . ASP A 1 97 ? -1.854 -8.650 4.429 1.00 97.88 97 ASP A CA 1
ATOM 767 C C . ASP A 1 97 ? -0.896 -8.693 3.232 1.00 97.88 97 ASP A C 1
ATOM 769 O O . ASP A 1 97 ? -0.226 -7.704 2.923 1.00 97.88 97 ASP A O 1
ATOM 773 N N . ARG A 1 98 ? -0.921 -9.800 2.477 1.00 97.81 98 ARG A N 1
ATOM 774 C CA . ARG A 1 98 ? -0.090 -9.983 1.276 1.00 97.81 98 ARG A CA 1
ATOM 775 C C . ARG A 1 98 ? -0.317 -8.868 0.259 1.00 97.81 98 ARG A C 1
ATOM 777 O O . ARG A 1 98 ? 0.634 -8.234 -0.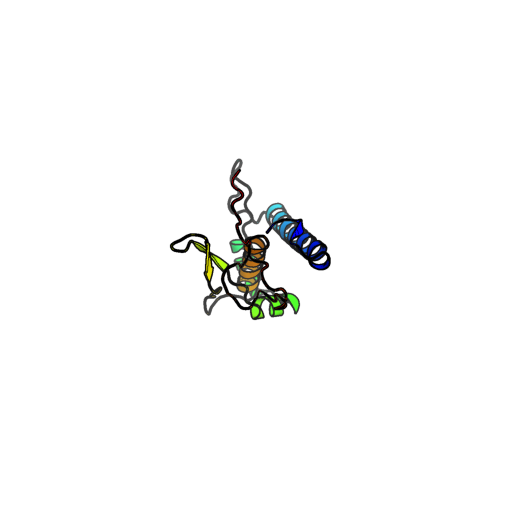194 1.00 97.81 98 ARG A O 1
ATOM 784 N N . VAL A 1 99 ? -1.579 -8.597 -0.071 1.00 97.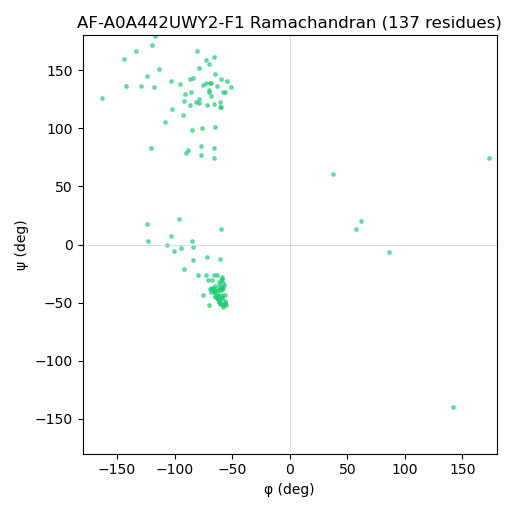88 99 VAL A N 1
ATOM 785 C CA . VAL A 1 99 ? -1.964 -7.561 -1.039 1.00 97.88 99 VAL A CA 1
ATOM 786 C C . VAL A 1 99 ? -1.534 -6.179 -0.557 1.00 97.88 99 VAL A C 1
ATOM 788 O O . VAL A 1 99 ? -0.919 -5.429 -1.314 1.00 97.88 99 VAL A O 1
ATOM 791 N N . THR A 1 100 ? -1.797 -5.850 0.708 1.00 97.50 100 THR A N 1
ATOM 792 C CA . THR A 1 100 ? -1.442 -4.550 1.292 1.00 97.50 100 THR A CA 1
ATOM 793 C C . THR A 1 100 ? 0.069 -4.327 1.289 1.00 97.50 100 THR A C 1
ATOM 795 O O . THR A 1 100 ? 0.539 -3.244 0.923 1.00 97.50 100 THR A O 1
ATOM 798 N N . LEU A 1 101 ? 0.851 -5.350 1.648 1.00 97.19 101 LEU A N 1
ATOM 799 C CA . LEU A 1 101 ? 2.308 -5.285 1.620 1.00 97.19 101 LEU A CA 1
ATOM 800 C C . LEU A 1 101 ? 2.827 -5.052 0.198 1.00 97.19 101 LEU A C 1
ATOM 802 O O . LEU A 1 101 ? 3.649 -4.160 -0.013 1.00 97.19 101 LEU A O 1
ATOM 806 N N . LEU A 1 102 ? 2.319 -5.797 -0.785 1.00 97.38 102 LEU A N 1
ATOM 807 C CA . LEU A 1 102 ? 2.751 -5.670 -2.177 1.00 97.38 102 LEU A CA 1
ATOM 808 C C . LEU A 1 102 ? 2.331 -4.339 -2.811 1.00 97.38 102 LEU A C 1
ATOM 810 O O . LEU A 1 102 ? 3.133 -3.744 -3.525 1.00 97.38 102 LEU A O 1
ATOM 814 N N . LEU A 1 103 ? 1.142 -3.808 -2.509 1.00 96.88 103 LEU A N 1
ATOM 815 C CA . LEU A 1 103 ? 0.730 -2.468 -2.954 1.00 96.88 103 LEU A CA 1
ATOM 816 C C . LEU A 1 103 ? 1.696 -1.389 -2.451 1.00 96.88 103 LEU A C 1
ATOM 818 O O . LEU A 1 103 ? 2.140 -0.531 -3.217 1.00 96.88 103 LEU A O 1
ATOM 822 N N . LYS A 1 104 ? 2.069 -1.456 -1.169 1.00 96.50 104 LYS A N 1
ATOM 823 C CA . LYS A 1 104 ? 3.051 -0.538 -0.576 1.00 96.50 104 LYS A CA 1
ATOM 824 C C . LYS A 1 104 ? 4.438 -0.716 -1.197 1.00 96.50 104 LYS A C 1
ATOM 826 O O . LYS A 1 104 ? 5.127 0.281 -1.410 1.00 96.50 104 LYS A O 1
ATOM 831 N N . THR A 1 105 ? 4.821 -1.946 -1.542 1.00 95.56 105 THR A N 1
ATOM 832 C CA . THR A 1 105 ? 6.052 -2.236 -2.293 1.00 95.56 105 THR A CA 1
ATOM 833 C C . THR A 1 105 ? 6.039 -1.588 -3.675 1.00 95.56 105 THR A C 1
ATOM 835 O O . THR A 1 105 ? 6.976 -0.868 -4.010 1.00 95.56 105 THR A O 1
ATOM 838 N N . VAL A 1 106 ? 4.966 -1.761 -4.456 1.00 93.88 106 VAL A N 1
ATOM 839 C CA . VAL A 1 106 ? 4.820 -1.119 -5.774 1.00 93.88 106 VAL A CA 1
ATOM 840 C C . VAL A 1 106 ? 4.945 0.394 -5.636 1.00 93.88 106 VAL A C 1
ATOM 842 O O . VAL A 1 106 ? 5.763 1.005 -6.324 1.00 93.88 106 VAL A O 1
ATOM 845 N N . ARG A 1 107 ? 4.222 0.994 -4.681 1.00 94.75 107 ARG A N 1
ATOM 846 C CA . ARG A 1 107 ? 4.292 2.433 -4.400 1.00 94.75 107 ARG A CA 1
ATOM 847 C C . ARG A 1 107 ? 5.708 2.892 -4.078 1.00 94.75 107 ARG A C 1
ATOM 849 O O . ARG A 1 107 ? 6.124 3.947 -4.550 1.00 94.75 107 ARG A O 1
ATOM 856 N N . ASN A 1 108 ? 6.440 2.136 -3.261 1.00 92.12 108 ASN A N 1
ATOM 857 C CA . ASN A 1 108 ? 7.815 2.472 -2.902 1.00 92.12 108 ASN A CA 1
ATOM 858 C C . ASN A 1 108 ? 8.769 2.362 -4.096 1.00 92.12 108 ASN A C 1
ATOM 860 O O . ASN A 1 108 ? 9.737 3.103 -4.173 1.00 92.12 108 ASN A O 1
ATOM 864 N N . ASN A 1 109 ? 8.492 1.466 -5.038 1.00 89.00 109 ASN A N 1
ATOM 865 C CA . ASN A 1 109 ? 9.399 1.178 -6.139 1.00 89.00 109 ASN A CA 1
ATOM 866 C C . ASN A 1 109 ? 9.150 2.022 -7.395 1.00 89.00 109 ASN A C 1
ATOM 868 O O . ASN A 1 109 ? 10.069 2.144 -8.200 1.00 89.00 109 ASN A O 1
ATOM 872 N N . LEU A 1 110 ? 7.953 2.599 -7.584 1.00 84.25 110 LEU A N 1
ATOM 873 C CA . LEU A 1 110 ? 7.456 3.052 -8.899 1.00 84.25 110 LEU A CA 1
ATOM 874 C C . LEU A 1 110 ? 8.307 4.131 -9.607 1.00 84.25 110 LEU A C 1
ATOM 876 O O . LEU A 1 110 ? 8.170 4.328 -10.808 1.00 84.25 110 LEU A O 1
ATOM 880 N N . PHE A 1 111 ? 9.260 4.769 -8.922 1.00 79.75 111 PHE A N 1
ATOM 881 C CA . PHE A 1 111 ? 10.226 5.695 -9.538 1.00 79.75 111 PHE A CA 1
ATOM 882 C C . PHE A 1 111 ? 11.699 5.324 -9.324 1.00 79.75 111 PHE A C 1
ATOM 884 O O . PHE A 1 111 ? 12.608 6.023 -9.797 1.00 79.75 111 PHE A O 1
ATOM 891 N N . HIS A 1 112 ? 11.960 4.197 -8.670 1.00 75.31 112 HIS A N 1
ATOM 892 C CA . HIS A 1 112 ? 13.294 3.681 -8.426 1.00 75.31 112 HIS A CA 1
ATOM 893 C C . HIS A 1 112 ? 13.650 2.714 -9.552 1.00 75.31 112 HIS A C 1
ATOM 895 O O . HIS A 1 112 ? 13.052 1.656 -9.713 1.00 75.31 112 HIS A O 1
ATOM 901 N N . ARG A 1 113 ? 14.617 3.106 -10.392 1.00 58.62 113 ARG A N 1
ATOM 902 C CA . ARG A 1 113 ? 15.053 2.266 -11.510 1.00 58.62 113 ARG A CA 1
ATOM 903 C C . ARG A 1 113 ? 15.602 0.948 -10.958 1.00 58.62 113 ARG A C 1
ATOM 905 O O . ARG A 1 113 ? 16.603 0.966 -10.245 1.00 58.62 113 ARG A O 1
ATOM 912 N N . GLY A 1 114 ? 15.032 -0.174 -11.393 1.00 51.44 114 GLY A N 1
ATOM 913 C CA . GLY A 1 114 ? 15.718 -1.463 -11.423 1.00 51.44 114 GLY A CA 1
ATOM 914 C C . GLY A 1 114 ? 16.862 -1.397 -12.434 1.00 51.44 114 GLY A C 1
ATOM 915 O O . GLY A 1 114 ? 16.743 -1.872 -13.554 1.00 51.44 114 GLY A O 1
ATOM 916 N N . LYS A 1 115 ? 17.961 -0.717 -12.090 1.00 44.47 115 LYS A N 1
ATOM 917 C CA . LYS A 1 115 ? 19.189 -0.714 -12.906 1.00 44.47 115 LYS A CA 1
ATOM 918 C C . LYS A 1 115 ? 20.089 -1.918 -12.608 1.00 44.47 115 LYS A C 1
ATOM 920 O O . LYS A 1 115 ? 21.155 -2.036 -13.202 1.00 44.47 115 LYS A O 1
ATOM 925 N N . HIS A 1 116 ? 19.650 -2.816 -11.729 1.00 41.62 116 HIS A N 1
ATOM 926 C CA . HIS A 1 116 ? 20.390 -4.002 -11.327 1.00 41.62 116 HIS A CA 1
ATOM 927 C C . HIS A 1 116 ? 19.582 -5.259 -11.663 1.00 41.62 116 HIS A C 1
ATOM 929 O O . HIS A 1 116 ? 18.866 -5.784 -10.824 1.00 41.62 116 HIS A O 1
ATOM 935 N N . GLY A 1 117 ? 19.679 -5.694 -12.922 1.00 36.31 117 GLY A N 1
ATOM 936 C CA . GLY A 1 117 ? 19.735 -7.111 -13.302 1.00 36.31 117 GLY A CA 1
ATOM 937 C C . GLY A 1 117 ? 18.612 -8.077 -12.908 1.00 36.31 117 GLY A C 1
ATOM 938 O O . GLY A 1 117 ? 18.834 -9.273 -13.055 1.00 36.31 117 GLY A O 1
ATOM 939 N N . SER A 1 118 ? 17.440 -7.645 -12.441 1.00 38.22 118 SER A N 1
ATOM 940 C CA . SER A 1 118 ? 16.277 -8.537 -12.401 1.00 38.22 118 SER A CA 1
ATOM 941 C C . SER A 1 118 ? 15.596 -8.536 -13.771 1.00 38.22 118 SER A C 1
ATOM 943 O O . SER A 1 118 ? 15.555 -7.510 -14.456 1.00 38.22 118 SER A O 1
ATOM 945 N N . ALA A 1 119 ? 15.083 -9.694 -14.190 1.00 39.97 119 ALA A N 1
ATOM 946 C CA . ALA A 1 119 ? 14.462 -9.961 -15.495 1.00 39.97 119 ALA A CA 1
ATOM 947 C C . ALA A 1 119 ? 13.214 -9.102 -15.824 1.00 39.97 119 ALA A C 1
ATOM 949 O O . ALA A 1 119 ? 12.485 -9.400 -16.757 1.00 39.97 119 ALA A O 1
ATOM 950 N N . TYR A 1 120 ? 12.964 -8.037 -15.063 1.00 44.97 120 TYR A N 1
ATOM 951 C CA . TYR A 1 120 ? 11.880 -7.081 -15.249 1.00 44.97 120 TYR A CA 1
ATOM 952 C C . TYR A 1 120 ? 12.209 -5.980 -16.274 1.00 44.97 120 TYR A C 1
ATOM 954 O O . TYR A 1 120 ? 11.334 -5.233 -16.700 1.00 44.97 120 TYR A O 1
ATOM 962 N N . SER A 1 121 ? 13.476 -5.841 -16.674 1.00 38.81 121 SER A N 1
ATOM 963 C CA . SER A 1 121 ? 13.870 -4.895 -17.719 1.00 38.81 121 SER A CA 1
ATOM 964 C C . SER A 1 121 ? 13.764 -5.546 -19.100 1.00 38.81 121 SER A C 1
ATOM 966 O O . SER A 1 121 ? 14.793 -5.910 -19.671 1.00 38.81 121 SER A O 1
ATOM 968 N N . ASP A 1 122 ? 12.563 -5.609 -19.677 1.00 38.47 122 ASP A N 1
ATOM 969 C CA . ASP A 1 122 ? 12.406 -5.777 -21.127 1.00 38.47 122 ASP A CA 1
ATOM 970 C C . ASP A 1 122 ? 12.956 -4.526 -21.827 1.00 38.47 122 ASP A C 1
ATOM 972 O O . ASP A 1 122 ? 12.258 -3.573 -22.160 1.00 38.47 122 ASP A O 1
ATOM 976 N N . ARG A 1 123 ? 14.276 -4.500 -22.019 1.00 36.12 123 ARG A N 1
ATOM 977 C CA . ARG A 1 123 ? 14.898 -3.666 -23.041 1.00 36.12 123 ARG A CA 1
ATOM 978 C C . ARG A 1 123 ? 15.000 -4.526 -24.294 1.00 36.12 123 ARG A C 1
ATOM 980 O O . ARG A 1 123 ? 15.686 -5.547 -24.238 1.00 36.12 123 ARG A O 1
ATOM 987 N N . PRO A 1 124 ? 14.433 -4.105 -25.435 1.00 37.47 124 PRO A N 1
ATOM 988 C CA . PRO A 1 124 ? 14.772 -4.725 -26.700 1.00 37.47 124 PRO A CA 1
ATOM 989 C C . PRO A 1 124 ? 16.274 -4.523 -26.920 1.00 37.47 124 PRO A C 1
ATOM 991 O O . PRO A 1 124 ? 16.778 -3.396 -26.961 1.00 37.47 124 PRO A O 1
ATOM 994 N N . THR A 1 125 ? 17.015 -5.621 -27.008 1.00 46.41 125 THR A N 1
ATOM 995 C CA . THR A 1 125 ? 18.437 -5.613 -27.340 1.00 46.41 125 THR A CA 1
ATOM 996 C C . THR A 1 125 ? 18.607 -5.098 -28.764 1.00 46.41 125 THR A C 1
ATOM 998 O O . THR A 1 125 ? 18.386 -5.833 -29.723 1.00 46.41 125 THR A O 1
ATOM 1001 N N . GLY A 1 126 ? 18.990 -3.831 -28.924 1.00 39.41 126 GLY A N 1
ATOM 1002 C CA . GLY A 1 126 ? 19.269 -3.313 -30.258 1.00 39.41 126 GLY A CA 1
ATOM 1003 C C . GLY A 1 126 ? 19.534 -1.819 -30.339 1.00 39.41 126 GLY A C 1
ATOM 1004 O O . GLY A 1 126 ? 18.713 -1.086 -30.875 1.00 39.41 126 GLY A O 1
ATOM 1005 N N . ARG A 1 127 ? 20.713 -1.375 -29.894 1.00 31.88 127 ARG A N 1
ATOM 1006 C CA . ARG A 1 127 ? 21.499 -0.352 -30.610 1.00 31.88 127 ARG A CA 1
ATOM 1007 C C . ARG A 1 127 ? 22.945 -0.367 -30.100 1.00 31.88 127 ARG A C 1
ATOM 1009 O O . ARG A 1 127 ? 23.135 -0.272 -28.890 1.00 31.88 127 ARG A O 1
ATOM 1016 N N . PRO A 1 128 ? 23.950 -0.510 -30.982 1.00 39.09 128 PRO A N 1
ATOM 1017 C CA . PRO A 1 128 ? 25.341 -0.548 -30.565 1.00 39.09 128 PRO A CA 1
ATOM 1018 C C . PRO A 1 128 ? 25.812 0.847 -30.149 1.00 39.09 128 PRO A C 1
ATOM 1020 O O . PRO A 1 128 ? 25.475 1.860 -30.770 1.00 39.09 128 PRO A O 1
ATOM 1023 N N . ASP A 1 129 ? 26.582 0.851 -29.070 1.00 40.91 129 ASP A N 1
ATOM 1024 C CA . ASP A 1 129 ? 27.234 1.997 -28.454 1.00 40.91 129 ASP A CA 1
ATOM 1025 C C . ASP A 1 129 ? 28.194 2.647 -29.466 1.00 40.91 129 ASP A C 1
ATOM 1027 O O . ASP A 1 129 ? 29.117 1.997 -29.965 1.00 40.91 129 ASP A O 1
ATOM 1031 N N . ARG A 1 130 ? 27.968 3.916 -29.834 1.00 36.69 130 ARG A N 1
ATOM 1032 C CA . ARG A 1 130 ? 28.939 4.664 -30.645 1.00 36.69 130 ARG A CA 1
ATOM 1033 C C . ARG A 1 130 ? 29.979 5.259 -29.707 1.00 36.69 130 ARG A C 1
ATOM 1035 O O . ARG A 1 130 ? 29.748 6.298 -29.091 1.00 36.69 130 ARG A O 1
ATOM 1042 N N . GLY A 1 131 ? 31.108 4.558 -29.625 1.00 33.75 131 GLY A N 1
ATOM 1043 C CA . GLY A 1 131 ? 32.310 4.974 -28.919 1.00 33.75 131 GLY A CA 1
ATOM 1044 C C . GLY A 1 131 ? 32.763 6.379 -29.315 1.00 33.75 131 GLY A C 1
ATOM 1045 O O . GLY A 1 131 ? 32.768 6.758 -30.485 1.00 33.75 131 GLY A O 1
ATOM 1046 N N . TRP A 1 132 ? 33.124 7.156 -28.300 1.00 34.97 132 TRP A N 1
ATOM 1047 C CA . TRP A 1 132 ? 33.830 8.419 -28.448 1.00 34.97 132 TRP A CA 1
ATOM 1048 C C . TRP A 1 132 ? 35.304 8.139 -28.754 1.00 34.97 132 TRP A C 1
ATOM 1050 O O . TRP A 1 132 ? 36.084 7.885 -27.835 1.00 34.97 132 TRP A O 1
ATOM 1060 N N . ASP A 1 133 ? 35.694 8.228 -30.024 1.00 37.94 133 ASP A N 1
ATOM 1061 C CA . ASP A 1 133 ? 37.106 8.301 -30.395 1.00 37.94 133 ASP A CA 1
ATOM 1062 C C . ASP A 1 133 ? 37.626 9.735 -30.249 1.00 37.94 133 ASP A C 1
ATOM 1064 O O . ASP A 1 133 ? 37.129 10.692 -30.847 1.00 37.94 133 ASP A O 1
ATOM 1068 N N . ARG A 1 134 ? 38.667 9.866 -29.424 1.00 43.31 134 ARG A N 1
ATOM 1069 C CA . ARG A 1 134 ? 39.524 11.049 -29.320 1.00 43.31 134 ARG A CA 1
ATOM 1070 C C . ARG A 1 134 ? 40.344 11.201 -30.604 1.00 43.31 134 ARG A C 1
ATOM 1072 O O . ARG A 1 134 ? 40.992 10.249 -31.028 1.00 43.31 134 ARG A O 1
ATOM 1079 N N . GLN A 1 135 ? 40.489 12.428 -31.099 1.00 38.72 135 GLN A N 1
ATOM 1080 C CA . GLN A 1 135 ? 41.702 12.837 -31.814 1.00 38.72 135 GLN A CA 1
ATOM 1081 C C . GLN A 1 135 ? 42.242 14.154 -31.239 1.00 38.72 135 GLN A C 1
ATOM 1083 O O . GLN A 1 135 ? 41.456 15.068 -30.989 1.00 38.72 135 GLN A O 1
ATOM 1088 N N . PRO A 1 136 ? 43.566 14.281 -31.024 1.00 51.56 136 PRO A N 1
ATOM 1089 C CA . PRO A 1 136 ? 44.193 15.546 -30.683 1.00 51.56 136 PRO A CA 1
ATOM 1090 C C . PRO A 1 136 ? 44.647 16.255 -31.965 1.00 51.56 136 PRO A C 1
ATOM 1092 O O . PRO A 1 136 ? 45.372 15.678 -32.775 1.00 51.56 136 PRO A O 1
ATOM 1095 N N . SER A 1 137 ? 44.299 17.526 -32.136 1.00 49.56 137 SER A N 1
ATOM 1096 C CA . SER A 1 137 ? 44.883 18.365 -33.186 1.00 49.56 137 SER A CA 1
ATOM 1097 C C . SER A 1 137 ? 45.822 19.398 -32.571 1.00 49.56 137 SER A C 1
ATOM 1099 O O . SER A 1 137 ? 45.390 20.382 -31.976 1.00 49.56 137 SER A O 1
ATOM 1101 N N . ARG A 1 138 ? 47.125 19.148 -32.744 1.00 47.03 138 ARG A N 1
ATOM 1102 C CA . ARG A 1 138 ? 48.174 20.173 -32.755 1.00 47.03 138 ARG A CA 1
ATOM 1103 C C . ARG A 1 138 ? 47.943 21.114 -33.944 1.00 47.03 138 ARG A C 1
ATOM 1105 O O . ARG A 1 138 ? 47.761 20.614 -35.054 1.00 47.03 138 ARG A O 1
ATOM 1112 N N . LYS A 1 139 ? 48.073 22.420 -33.729 1.00 49.44 139 LYS A N 1
ATOM 1113 C CA . LYS A 1 139 ? 49.081 23.302 -34.345 1.00 49.44 139 LYS A CA 1
ATOM 1114 C C . LYS A 1 139 ? 49.124 24.610 -33.569 1.00 49.44 139 LYS A C 1
ATOM 1116 O O . LYS A 1 139 ? 48.033 25.085 -33.195 1.00 49.44 139 LYS A O 1
#

Secondary structure (DSSP, 8-state):
--GGGS-TTHHHHHHHHHHHHHHHHHHHHHTT-BS--STTS---B-HHHHHHHHTTTPPPPHHHHHHHHH-PPEEEEETTEEEEEPPP--TT--HHHHHHHHHHHHHHHTTS---S--TT-------------------

Nearest PDB structures (foldseek):
  5edv-assembly2_A  TM=3.500E-01  e=4.694E+00  Homo sapiens
  7k9m-assembly1_B  TM=2.956E-01  e=6.067E+00  Mycobacterium tuberculosis H37Rv
  2jug-assembly1_B  TM=2.043E-01  e=3.405E+00  Archangium disciforme

Foldseek 3Di:
DDPVPQDPVCVVVVVVLVVVVVVVQVVQLVVVQAPDPDPPDDGGGNLPVVCVVCLVVDDDDPVLVVLLVVQDWAWDADDPGIDTDGDDDDPPQGSSNSSVVSSVRCVVCVPPDPPDDDPPDPDDPDDDDDDDDDDDDDD

Sequence (139 aa):
MRHEEVEEDLRPLIFDFFFWFSRFESALKENNWLQSKTVGATALADWKGFVETYAGDYVPSDAAGRLVVANPQKQIVGDAGLAFTDVTFTDSASQLDRVTLLLKTVRNNLFHRGKHGSAYSDRPTGRPDRGWDRQPSRK

Mean predicted aligned error: 9.97 Å

Solvent-accessible surface area (backbone atoms only — not comparable to full-atom values): 8963 Å² total; per-residue (Å²): 93,59,78,90,73,54,56,78,81,50,49,60,54,53,50,51,49,52,51,53,52,52,49,50,49,48,51,37,43,78,67,68,29,40,74,52,86,56,89,90,58,76,89,42,60,23,63,64,63,50,35,72,71,43,38,88,76,59,76,81,48,73,68,47,52,51,50,60,73,63,52,66,55,33,80,43,86,44,101,90,47,82,38,72,44,76,72,81,75,60,96,82,58,40,70,48,47,54,44,53,53,47,54,52,31,51,67,70,40,76,55,58,72,82,82,71,88,56,93,78,68,85,63,83,89,80,79,86,82,84,77,86,81,85,79,86,82,88,130

pLDDT: mean 83.71, std 21.43, range [31.88, 98.38]

Radius of gyration: 21.01 Å; Cα contacts (8 Å, |Δi|>4): 98; chains: 1; bounding box: 63×42×54 Å